Protein AF-A0A1Q5TT16-F1 (afdb_monomer_lite)

pLDDT: mean 83.12, std 12.4, range [43.34, 96.0]

Radius of gyration: 21.29 Å; chains: 1; bounding box: 51×22×53 Å

Secondary structure (DSSP, 8-state):
--TT-PPPPHHHHHHHHHHHHHTTT-SSPP---TTHHHHHHHT-HHHHHHHS----HHHHHHT-HHHHHHHHHHHHHHHHHHT-

Sequence (84 aa):
MDTRGAAPRPSTVRDMANILLAARGESPPATVGKNWPSSFVQRRDELRSRFSKRYNYQRALNEDPKAINEWILMVQRAIEENGI

Structure (mmCIF, N/CA/C/O backbone):
data_AF-A0A1Q5TT16-F1
#
_entry.id   AF-A0A1Q5TT16-F1
#
loop_
_atom_site.group_PDB
_atom_site.id
_atom_site.type_symbol
_atom_site.label_atom_id
_atom_site.label_alt_id
_atom_site.label_comp_id
_atom_site.label_asym_id
_atom_site.label_entity_id
_atom_site.label_seq_id
_atom_site.pdbx_PDB_ins_code
_atom_site.Cartn_x
_atom_site.Cartn_y
_atom_site.Cartn_z
_atom_site.occupancy
_atom_site.B_iso_or_equiv
_atom_site.auth_seq_id
_atom_site.auth_comp_id
_atom_site.auth_asym_id
_atom_site.auth_atom_id
_atom_site.pdbx_PDB_model_num
ATOM 1 N N . MET A 1 1 ? 3.655 -5.821 8.378 1.00 43.34 1 MET A N 1
ATOM 2 C CA . MET A 1 1 ? 2.565 -5.442 7.456 1.00 43.34 1 MET A CA 1
ATOM 3 C C . MET A 1 1 ? 1.268 -5.680 8.184 1.00 43.34 1 MET A C 1
ATOM 5 O O . MET A 1 1 ? 0.981 -6.812 8.548 1.00 43.34 1 MET A O 1
ATOM 9 N N . ASP A 1 2 ? 0.543 -4.610 8.450 1.00 47.69 2 ASP A N 1
ATOM 10 C CA . ASP A 1 2 ? -0.678 -4.643 9.235 1.00 47.69 2 ASP A CA 1
ATOM 11 C C . ASP A 1 2 ? -1.746 -5.393 8.435 1.00 47.69 2 ASP A C 1
ATOM 13 O O . ASP A 1 2 ? -1.993 -5.090 7.265 1.00 47.69 2 ASP A O 1
ATOM 17 N N . THR A 1 3 ? -2.409 -6.355 9.070 1.00 52.97 3 THR A N 1
ATOM 18 C CA . THR A 1 3 ? -3.499 -7.207 8.545 1.00 52.97 3 THR A CA 1
ATOM 19 C C . THR A 1 3 ? -4.730 -6.430 8.044 1.00 52.97 3 THR A C 1
ATOM 21 O O . THR A 1 3 ? -5.734 -7.016 7.650 1.00 52.97 3 THR A O 1
ATOM 24 N N . ARG A 1 4 ? -4.657 -5.095 8.046 1.00 56.06 4 ARG A N 1
ATOM 25 C CA . ARG A 1 4 ? -5.769 -4.145 7.949 1.00 56.06 4 ARG A CA 1
ATOM 26 C C . ARG A 1 4 ? -5.808 -3.355 6.636 1.00 56.06 4 ARG A C 1
ATOM 28 O O . ARG A 1 4 ? -6.749 -2.604 6.407 1.00 56.06 4 ARG A O 1
ATOM 35 N N . GLY A 1 5 ? -4.836 -3.587 5.747 1.00 60.53 5 GLY A N 1
ATOM 36 C CA . GLY A 1 5 ? -4.929 -3.292 4.313 1.00 60.53 5 GLY A CA 1
ATOM 37 C C . GLY A 1 5 ? -5.048 -1.812 3.939 1.00 60.53 5 GLY A C 1
ATOM 38 O O . GLY A 1 5 ? -6.101 -1.364 3.488 1.00 60.53 5 GLY A O 1
ATOM 39 N N . ALA A 1 6 ? -3.948 -1.063 4.026 1.00 61.66 6 ALA A N 1
ATOM 40 C CA . ALA A 1 6 ? -3.818 0.185 3.274 1.00 61.66 6 ALA A CA 1
ATOM 41 C C . ALA A 1 6 ? -3.511 -0.123 1.798 1.00 61.66 6 ALA A C 1
ATOM 43 O O . ALA A 1 6 ? -2.768 -1.064 1.502 1.00 61.66 6 ALA A O 1
ATOM 44 N N . ALA A 1 7 ? -4.057 0.673 0.871 1.00 69.12 7 ALA A N 1
ATOM 45 C CA . ALA A 1 7 ? -3.668 0.580 -0.533 1.00 69.12 7 ALA A CA 1
ATOM 46 C C . ALA A 1 7 ? -2.141 0.772 -0.641 1.00 69.12 7 ALA A C 1
ATOM 48 O O . ALA A 1 7 ? -1.608 1.748 -0.097 1.00 69.12 7 ALA A O 1
ATOM 49 N N . PRO A 1 8 ? -1.412 -0.157 -1.283 1.00 76.69 8 PRO A N 1
ATOM 50 C CA . PRO A 1 8 ? 0.038 -0.099 -1.299 1.00 76.69 8 PRO A CA 1
ATOM 51 C C . PRO A 1 8 ? 0.495 1.117 -2.104 1.00 76.69 8 PRO A C 1
ATOM 53 O O . PRO A 1 8 ? -0.010 1.398 -3.194 1.00 76.69 8 PRO A O 1
ATOM 56 N N . ARG A 1 9 ? 1.475 1.853 -1.571 1.00 82.88 9 ARG A N 1
ATOM 57 C CA . ARG A 1 9 ? 2.068 2.979 -2.299 1.00 82.88 9 ARG A CA 1
ATOM 58 C C . ARG A 1 9 ? 2.788 2.448 -3.544 1.00 82.88 9 ARG A C 1
ATOM 60 O O . ARG A 1 9 ? 3.402 1.382 -3.467 1.00 82.88 9 ARG A O 1
ATOM 67 N N . PRO A 1 10 ? 2.800 3.189 -4.668 1.00 87.00 10 PRO A N 1
ATOM 68 C CA . PRO A 1 10 ? 3.521 2.768 -5.870 1.00 87.00 10 PRO A CA 1
ATOM 69 C C . PRO A 1 10 ? 4.992 2.407 -5.610 1.00 87.00 10 PRO A C 1
ATOM 71 O O . PRO A 1 10 ? 5.487 1.436 -6.175 1.00 87.00 10 PRO A O 1
ATOM 74 N N . SER A 1 11 ? 5.671 3.132 -4.712 1.00 88.56 11 SER A N 1
ATOM 75 C CA . SER A 1 11 ? 7.045 2.824 -4.295 1.00 88.56 11 SER A CA 1
ATOM 76 C C . SER A 1 11 ? 7.161 1.438 -3.664 1.00 88.56 11 SER A C 1
ATOM 78 O O . SER A 1 11 ? 7.984 0.643 -4.097 1.00 88.56 11 SER A O 1
ATOM 80 N N . THR A 1 12 ? 6.277 1.109 -2.722 1.00 88.50 12 THR A N 1
ATOM 81 C CA . THR A 1 12 ? 6.254 -0.195 -2.051 1.00 88.50 12 THR A CA 1
ATOM 82 C C . THR A 1 12 ? 6.051 -1.335 -3.046 1.00 88.50 12 THR A C 1
ATOM 84 O O . THR A 1 12 ? 6.729 -2.351 -2.966 1.00 88.50 12 THR A O 1
ATOM 87 N N . VAL A 1 13 ? 5.165 -1.160 -4.030 1.00 88.56 13 VAL A N 1
ATOM 88 C CA . VAL A 1 13 ? 4.921 -2.181 -5.066 1.00 88.56 13 VAL A CA 1
ATOM 89 C C . VAL A 1 13 ? 6.132 -2.370 -5.973 1.00 88.56 13 VAL A C 1
ATOM 91 O O . VAL A 1 13 ? 6.459 -3.498 -6.334 1.00 88.56 13 VAL A O 1
ATOM 94 N N . ARG A 1 14 ? 6.821 -1.279 -6.319 1.00 93.81 14 ARG A N 1
ATOM 95 C CA . ARG A 1 14 ? 8.076 -1.332 -7.075 1.00 93.81 14 ARG A CA 1
ATOM 96 C C . ARG A 1 14 ? 9.148 -2.115 -6.318 1.00 93.81 14 ARG A C 1
ATOM 98 O O . ARG A 1 14 ? 9.813 -2.959 -6.908 1.00 93.81 14 ARG A O 1
ATOM 105 N N . ASP A 1 15 ? 9.287 -1.856 -5.022 1.00 93.00 15 ASP A N 1
ATOM 106 C CA . ASP A 1 15 ? 10.298 -2.506 -4.192 1.00 93.00 15 ASP A CA 1
ATOM 107 C C . ASP A 1 15 ? 9.986 -4.004 -4.031 1.00 93.00 15 ASP A C 1
ATOM 109 O O . ASP A 1 15 ? 10.872 -4.837 -4.197 1.00 93.00 15 ASP A O 1
ATOM 113 N N . MET A 1 16 ? 8.710 -4.369 -3.845 1.00 92.94 16 MET A N 1
ATOM 114 C CA . MET A 1 16 ? 8.266 -5.771 -3.857 1.00 92.94 16 MET A CA 1
ATOM 115 C C . MET A 1 16 ? 8.570 -6.466 -5.191 1.00 92.94 16 MET A C 1
ATOM 117 O O . MET A 1 16 ? 9.046 -7.598 -5.196 1.00 92.94 16 MET A O 1
ATOM 121 N N . ALA A 1 17 ? 8.328 -5.798 -6.322 1.00 93.50 17 ALA A N 1
ATOM 122 C CA . ALA A 1 17 ? 8.646 -6.349 -7.637 1.00 93.50 17 ALA A CA 1
ATOM 123 C C . ALA A 1 17 ? 10.156 -6.586 -7.806 1.00 93.50 17 ALA A C 1
ATOM 125 O O . ALA A 1 17 ? 10.552 -7.644 -8.286 1.00 93.50 17 ALA A O 1
ATOM 126 N N . ASN A 1 18 ? 10.997 -5.651 -7.353 1.00 94.69 18 ASN A N 1
ATOM 127 C CA . ASN A 1 18 ? 12.454 -5.810 -7.379 1.00 94.69 18 ASN A CA 1
ATOM 128 C C . ASN A 1 18 ? 12.931 -6.967 -6.488 1.00 94.69 18 ASN A C 1
ATOM 130 O O . ASN A 1 18 ? 13.806 -7.720 -6.902 1.00 94.69 18 ASN A O 1
ATOM 134 N N . ILE A 1 19 ? 12.335 -7.155 -5.304 1.00 93.69 19 ILE A N 1
ATOM 135 C CA . ILE A 1 19 ? 12.638 -8.302 -4.429 1.00 93.69 19 ILE A CA 1
ATOM 136 C C . ILE A 1 19 ? 12.316 -9.622 -5.142 1.00 93.69 19 ILE A C 1
ATOM 138 O O . ILE A 1 19 ? 13.128 -10.545 -5.138 1.00 93.69 19 ILE A O 1
ATOM 142 N N . LEU A 1 20 ? 11.152 -9.708 -5.794 1.00 93.75 20 LEU A N 1
ATOM 143 C CA . LEU A 1 20 ? 10.753 -10.902 -6.543 1.00 93.75 20 LEU A CA 1
ATOM 144 C C . LEU A 1 20 ? 11.653 -11.165 -7.757 1.00 93.75 20 LEU A C 1
ATOM 146 O O . LEU A 1 20 ? 11.914 -12.323 -8.066 1.00 93.75 20 LEU A O 1
ATOM 150 N N . LEU A 1 21 ? 12.121 -10.119 -8.445 1.00 93.75 21 LEU A N 1
ATOM 151 C CA . LEU A 1 21 ? 13.069 -10.251 -9.555 1.00 93.75 21 LEU A CA 1
ATOM 152 C C . LEU A 1 21 ? 14.443 -10.719 -9.068 1.00 93.75 21 LEU A C 1
ATOM 154 O O . LEU A 1 21 ? 15.005 -11.642 -9.649 1.00 93.75 21 LEU A O 1
ATOM 158 N N . ALA A 1 22 ? 14.944 -10.167 -7.962 1.00 92.56 22 ALA A N 1
ATOM 159 C CA . ALA A 1 22 ? 16.195 -10.613 -7.354 1.00 92.56 22 ALA A CA 1
ATOM 160 C C . ALA A 1 22 ? 16.142 -12.090 -6.934 1.00 92.56 22 ALA A C 1
ATOM 162 O O . ALA A 1 22 ? 17.105 -12.827 -7.134 1.00 92.56 22 ALA A O 1
ATOM 163 N N . ALA A 1 23 ? 14.995 -12.555 -6.433 1.00 93.31 23 ALA A N 1
ATOM 164 C CA . ALA A 1 23 ? 14.796 -13.956 -6.071 1.00 93.31 23 ALA A CA 1
ATOM 165 C C . ALA A 1 23 ? 14.806 -14.928 -7.271 1.00 93.31 23 ALA A C 1
ATOM 167 O O . ALA A 1 23 ? 14.939 -16.131 -7.063 1.00 93.31 23 ALA A O 1
ATOM 168 N N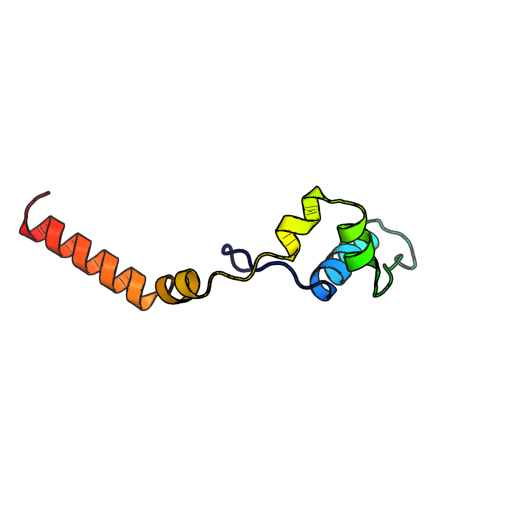 . ARG A 1 24 ? 14.681 -14.446 -8.520 1.00 91.94 24 ARG A N 1
ATOM 169 C CA . ARG A 1 24 ? 14.730 -15.294 -9.729 1.00 91.94 24 ARG A CA 1
ATOM 170 C C . ARG A 1 24 ? 16.147 -15.666 -10.171 1.00 91.94 24 ARG A C 1
ATOM 172 O O . ARG A 1 24 ? 16.285 -16.503 -11.056 1.00 91.94 24 ARG A O 1
ATOM 179 N N . GLY A 1 25 ? 17.180 -15.092 -9.550 1.00 82.06 25 GLY A N 1
ATOM 180 C CA . GLY A 1 25 ? 18.570 -15.511 -9.759 1.00 82.06 25 GLY A CA 1
ATOM 181 C C . GLY A 1 25 ? 19.257 -14.933 -11.000 1.00 82.06 25 GLY A C 1
ATOM 182 O O . GLY A 1 25 ? 20.312 -15.427 -11.387 1.00 82.06 25 GLY A O 1
ATOM 183 N N . GLU A 1 26 ? 18.703 -13.888 -11.620 1.00 80.88 26 GLU A N 1
ATOM 184 C CA . GLU A 1 26 ? 19.411 -13.131 -12.662 1.00 80.88 26 GLU A CA 1
ATOM 185 C C . GLU A 1 26 ? 20.559 -12.311 -12.040 1.00 80.88 26 GLU A C 1
ATOM 187 O O . GLU A 1 26 ? 20.380 -11.680 -10.995 1.00 80.88 26 GLU A O 1
ATOM 192 N N . SER A 1 27 ? 21.741 -12.317 -12.672 1.00 82.44 27 SER A N 1
ATOM 193 C CA . SER A 1 27 ? 22.918 -11.561 -12.221 1.00 82.44 27 SER A CA 1
ATOM 194 C C . SER A 1 27 ? 23.459 -10.665 -13.347 1.00 82.44 27 SER A C 1
ATOM 196 O O . SER A 1 27 ? 23.949 -11.193 -14.348 1.00 82.44 27 SER A O 1
ATOM 198 N N . PRO A 1 28 ? 23.397 -9.325 -13.208 1.00 83.50 28 PRO A N 1
ATOM 199 C CA . PRO A 1 28 ? 22.789 -8.588 -12.097 1.00 83.50 28 PRO A CA 1
ATOM 200 C C . PRO A 1 28 ? 21.247 -8.684 -12.110 1.00 83.50 28 PRO A C 1
ATOM 202 O O . PRO A 1 28 ? 20.661 -8.850 -13.181 1.00 83.50 28 PRO A O 1
ATOM 205 N N . PRO A 1 29 ? 20.572 -8.535 -10.953 1.00 84.12 29 PRO A N 1
ATOM 206 C CA . PRO A 1 29 ? 19.115 -8.573 -10.893 1.00 84.12 29 PRO A CA 1
ATOM 207 C C . PRO A 1 29 ? 18.479 -7.491 -11.763 1.00 84.12 29 PRO A C 1
ATOM 209 O O . PRO A 1 29 ? 18.785 -6.302 -11.616 1.00 84.12 29 PRO A O 1
ATOM 212 N N . ALA A 1 30 ? 17.541 -7.880 -12.626 1.00 90.69 30 ALA A N 1
ATOM 213 C CA . ALA A 1 30 ? 16.692 -6.920 -13.313 1.00 90.69 30 ALA A CA 1
ATOM 214 C C . ALA A 1 30 ? 15.908 -6.071 -12.296 1.00 90.69 30 ALA A C 1
ATOM 216 O O . ALA A 1 30 ? 15.416 -6.568 -11.280 1.00 90.69 30 ALA A O 1
ATOM 217 N N . THR A 1 31 ? 15.761 -4.777 -12.584 1.00 93.75 31 THR A N 1
ATOM 218 C CA . THR A 1 31 ? 14.947 -3.862 -11.775 1.00 93.75 31 THR A CA 1
ATOM 219 C C . THR A 1 31 ? 13.844 -3.239 -12.612 1.00 93.75 31 THR A C 1
ATOM 221 O O . THR A 1 31 ? 13.983 -3.018 -13.817 1.00 93.75 31 THR A O 1
ATOM 224 N N . VAL A 1 32 ? 12.717 -2.942 -11.972 1.00 94.94 32 VAL A N 1
ATOM 225 C CA . VAL A 1 32 ? 11.616 -2.227 -12.614 1.00 94.94 32 VAL A CA 1
ATOM 226 C C . VAL A 1 32 ? 11.828 -0.712 -12.559 1.00 94.94 32 VAL A C 1
ATOM 228 O O . VAL A 1 32 ? 12.294 -0.147 -11.565 1.00 94.94 32 VAL A O 1
ATOM 231 N N . GLY A 1 33 ? 11.422 -0.021 -13.626 1.00 94.62 33 GLY A N 1
ATOM 232 C CA . GLY A 1 33 ? 11.475 1.439 -13.691 1.00 94.62 33 GLY A CA 1
ATOM 233 C C . GLY A 1 33 ? 10.574 2.125 -12.654 1.00 94.62 33 GLY A C 1
ATOM 234 O O . GLY A 1 33 ? 9.578 1.571 -12.189 1.00 94.62 33 GLY A O 1
ATOM 235 N N . LYS A 1 34 ? 10.875 3.390 -12.327 1.00 92.38 34 LYS A N 1
ATOM 236 C CA . LYS A 1 34 ? 10.115 4.200 -11.349 1.00 92.38 34 LYS A CA 1
ATOM 237 C C . LYS A 1 34 ? 8.607 4.256 -11.641 1.00 92.38 34 LYS A C 1
ATOM 239 O O . LYS A 1 34 ? 7.808 4.170 -10.714 1.00 92.38 34 LYS A O 1
ATOM 244 N N . ASN A 1 35 ? 8.232 4.356 -12.917 1.00 93.88 35 ASN A N 1
ATOM 245 C CA . ASN A 1 35 ? 6.838 4.471 -13.373 1.00 93.88 35 ASN A CA 1
ATOM 246 C C . ASN A 1 35 ? 6.205 3.114 -13.733 1.00 93.88 35 ASN A C 1
ATOM 248 O O . ASN A 1 35 ? 5.088 3.058 -14.251 1.00 93.88 35 ASN A O 1
ATOM 252 N N . TRP A 1 36 ? 6.907 2.005 -13.489 1.00 95.25 36 TRP A N 1
ATOM 253 C CA . TRP A 1 36 ? 6.385 0.674 -13.777 1.00 95.25 36 TRP A CA 1
ATOM 254 C C . TRP A 1 36 ? 5.106 0.346 -12.984 1.00 95.25 36 TRP A C 1
ATOM 256 O O . TRP A 1 36 ? 4.166 -0.136 -13.614 1.00 95.25 36 TRP A O 1
ATOM 266 N N . PRO A 1 37 ? 4.981 0.662 -11.673 1.00 92.06 37 PRO A N 1
ATOM 267 C CA . PRO A 1 37 ? 3.766 0.350 -10.917 1.00 92.06 37 PRO A CA 1
ATOM 268 C C . PRO A 1 37 ? 2.518 1.053 -11.461 1.00 92.06 37 PRO A C 1
ATOM 270 O O . PRO A 1 37 ? 1.479 0.419 -11.615 1.00 92.06 37 PRO A O 1
ATOM 273 N N . SER A 1 38 ? 2.609 2.342 -11.806 1.00 89.62 38 SER A N 1
ATOM 274 C CA . SER A 1 38 ? 1.474 3.079 -12.377 1.00 89.62 38 SER A CA 1
ATOM 275 C C . SER A 1 38 ? 1.083 2.523 -13.744 1.00 89.62 38 SER A C 1
ATOM 277 O O . SER A 1 38 ? -0.090 2.252 -13.986 1.00 89.62 38 SER A O 1
ATOM 279 N N . SER A 1 39 ? 2.072 2.259 -14.600 1.00 92.88 39 SER A N 1
ATOM 280 C CA . SER A 1 39 ? 1.854 1.671 -15.926 1.00 92.88 39 SER A CA 1
ATOM 281 C C . SER A 1 39 ? 1.292 0.246 -15.848 1.00 92.88 39 SER A C 1
ATOM 283 O O . SER A 1 39 ? 0.558 -0.191 -16.729 1.00 92.88 39 SER A O 1
ATOM 285 N N . PHE A 1 40 ? 1.655 -0.522 -14.818 1.00 89.88 40 PHE A N 1
ATOM 286 C CA . PHE A 1 40 ? 1.121 -1.860 -14.565 1.00 89.88 40 PHE A CA 1
ATOM 287 C C . PHE A 1 40 ? -0.358 -1.806 -14.166 1.00 89.88 40 PHE A C 1
ATOM 289 O O . PHE A 1 40 ? -1.170 -2.517 -14.750 1.00 89.88 40 PHE A O 1
ATOM 296 N N . VAL A 1 41 ? -0.717 -0.908 -13.245 1.00 88.00 41 VAL A N 1
ATOM 297 C CA . VAL A 1 41 ? -2.108 -0.702 -12.809 1.00 88.00 41 VAL A CA 1
ATOM 298 C C . VAL A 1 41 ? -2.978 -0.145 -13.934 1.00 88.00 41 VAL A C 1
ATOM 300 O O . VAL A 1 41 ? -4.120 -0.558 -14.085 1.00 88.00 41 VAL A O 1
ATOM 303 N N . GLN A 1 42 ? -2.452 0.761 -14.760 1.00 88.88 42 GLN A N 1
ATOM 304 C CA . GLN A 1 42 ? -3.209 1.336 -15.875 1.00 88.88 42 GLN A CA 1
ATOM 305 C C . GLN A 1 42 ? -3.566 0.298 -16.948 1.00 88.88 42 GLN A C 1
ATOM 307 O O . GLN A 1 42 ? -4.612 0.416 -17.576 1.00 88.88 42 GLN A O 1
ATOM 312 N N . ARG A 1 43 ? -2.723 -0.727 -17.132 1.00 91.38 43 ARG A N 1
ATOM 313 C CA . ARG A 1 43 ? -2.942 -1.833 -18.079 1.00 91.38 43 ARG A CA 1
ATOM 314 C C . ARG A 1 43 ? -3.907 -2.912 -17.570 1.00 91.38 43 ARG A C 1
ATOM 316 O O . ARG A 1 43 ? -4.221 -3.827 -18.323 1.00 91.38 43 ARG A O 1
ATOM 323 N N . ARG A 1 44 ? -4.311 -2.858 -16.299 1.00 88.25 44 ARG A N 1
ATOM 324 C CA . ARG A 1 44 ? -5.094 -3.895 -15.611 1.00 88.25 44 ARG A CA 1
ATOM 325 C C . ARG A 1 44 ? -6.221 -3.233 -14.820 1.00 88.25 44 ARG A C 1
ATOM 327 O O . ARG A 1 44 ? -6.033 -2.854 -13.662 1.00 88.25 44 ARG A O 1
ATOM 334 N N . ASP A 1 45 ? -7.380 -3.061 -15.448 1.00 83.19 45 ASP A N 1
ATOM 335 C CA . ASP A 1 45 ? -8.526 -2.357 -14.855 1.00 83.19 45 ASP A CA 1
ATOM 336 C C . ASP A 1 45 ? -8.990 -2.982 -13.529 1.00 83.19 45 ASP A C 1
ATOM 338 O O . ASP A 1 45 ? -9.377 -2.267 -12.601 1.00 83.19 45 ASP A O 1
ATOM 342 N N . GLU A 1 46 ? -8.838 -4.296 -13.376 1.00 84.50 46 GLU A N 1
ATOM 343 C CA . GLU A 1 46 ? -9.107 -5.034 -12.144 1.00 84.50 46 GLU A CA 1
ATOM 344 C C . GLU A 1 46 ? -8.272 -4.540 -10.945 1.00 84.50 46 GLU A C 1
ATOM 346 O O . GLU A 1 46 ? -8.723 -4.580 -9.796 1.00 84.50 46 GLU A O 1
ATOM 351 N N . LEU A 1 47 ? -7.073 -4.004 -11.196 1.00 80.44 47 LEU A N 1
ATOM 352 C CA . LEU A 1 47 ? -6.177 -3.476 -10.164 1.00 80.44 47 LEU A CA 1
ATOM 353 C C . LEU A 1 47 ? -6.480 -2.020 -9.806 1.00 80.44 47 LEU A C 1
ATOM 355 O O . LEU A 1 47 ? -6.152 -1.584 -8.697 1.00 80.44 47 LEU A O 1
ATOM 359 N N . ARG A 1 48 ? -7.137 -1.270 -10.700 1.00 75.38 48 ARG A N 1
ATOM 360 C CA . ARG A 1 48 ? -7.436 0.158 -10.512 1.00 75.38 48 ARG A CA 1
ATOM 361 C C . ARG A 1 48 ? -8.232 0.410 -9.231 1.00 75.38 48 ARG A C 1
ATOM 363 O O . ARG A 1 48 ? -7.948 1.369 -8.519 1.00 75.38 48 ARG A O 1
ATOM 370 N N . SER A 1 49 ? -9.161 -0.485 -8.893 1.00 66.62 49 SER A N 1
ATOM 371 C CA . SER A 1 49 ? -9.994 -0.399 -7.683 1.00 66.62 49 SER A CA 1
ATOM 372 C C . SER A 1 49 ? -9.240 -0.658 -6.371 1.00 66.62 49 SER A C 1
ATOM 374 O O . SER A 1 49 ? -9.700 -0.243 -5.309 1.00 66.62 49 SER A O 1
ATOM 376 N N . ARG A 1 50 ? -8.097 -1.359 -6.405 1.00 68.44 50 ARG A N 1
ATOM 377 C CA . ARG A 1 50 ? -7.335 -1.717 -5.194 1.00 68.44 50 ARG A CA 1
ATOM 378 C C . ARG A 1 50 ? -6.311 -0.650 -4.817 1.00 68.44 50 ARG A C 1
ATOM 380 O O . ARG A 1 50 ? -6.071 -0.450 -3.632 1.00 68.44 50 ARG A O 1
ATOM 387 N N . PHE A 1 51 ? -5.757 0.058 -5.803 1.00 68.06 51 PHE A N 1
ATOM 388 C CA . PHE A 1 51 ? -4.818 1.162 -5.573 1.00 68.06 51 PHE A CA 1
ATOM 389 C C . PHE A 1 51 ? -5.499 2.476 -5.175 1.00 68.06 51 PHE A C 1
ATOM 391 O O . PHE A 1 51 ? -4.896 3.280 -4.471 1.00 68.06 51 PHE A O 1
ATOM 398 N N . SER A 1 52 ? -6.745 2.704 -5.600 1.00 65.62 52 SER A N 1
ATOM 399 C CA . SER A 1 52 ? -7.477 3.953 -5.342 1.00 65.62 52 SER A CA 1
ATOM 400 C C . SER A 1 52 ? -8.291 3.957 -4.043 1.00 65.62 52 SER A C 1
ATOM 402 O O . SER A 1 52 ? -8.919 4.966 -3.717 1.00 65.62 52 SER A O 1
ATOM 404 N N . LYS A 1 53 ? -8.294 2.862 -3.269 1.00 67.25 53 LYS A N 1
ATOM 405 C CA . LYS A 1 53 ? -9.053 2.793 -2.015 1.00 67.25 53 LYS A CA 1
ATOM 406 C C . LYS A 1 53 ? -8.421 3.682 -0.951 1.00 67.25 53 LYS A C 1
ATOM 408 O O . LYS A 1 53 ? -7.403 3.340 -0.350 1.00 67.25 53 LYS A O 1
ATOM 413 N N . ARG A 1 54 ? -9.071 4.820 -0.693 1.00 65.94 54 ARG A N 1
ATOM 414 C CA . ARG A 1 54 ? -8.794 5.651 0.478 1.00 65.94 54 ARG A CA 1
ATOM 415 C C . ARG A 1 54 ? -8.986 4.796 1.727 1.00 65.94 54 ARG A C 1
ATOM 417 O O . ARG A 1 54 ? -10.006 4.124 1.876 1.00 65.94 54 ARG A O 1
ATOM 424 N N . TYR A 1 55 ? -7.994 4.826 2.610 1.00 69.69 55 TYR A N 1
ATOM 425 C CA . TYR A 1 55 ? -8.096 4.170 3.904 1.00 69.69 55 TYR A CA 1
ATOM 426 C C . TYR A 1 55 ? -9.310 4.723 4.660 1.00 69.69 55 TYR A C 1
ATOM 428 O O . TYR A 1 55 ? -9.505 5.942 4.721 1.00 69.69 55 TYR A O 1
ATOM 436 N N . ASN A 1 56 ? -10.156 3.839 5.192 1.00 73.81 56 ASN A N 1
ATOM 437 C CA . ASN A 1 56 ? -11.327 4.262 5.945 1.00 73.81 56 ASN A CA 1
ATOM 438 C C . ASN A 1 56 ? -10.883 4.705 7.346 1.00 73.81 56 ASN A C 1
ATOM 440 O O . ASN A 1 56 ? -10.780 3.897 8.263 1.00 73.81 56 ASN A O 1
ATOM 444 N N . TYR A 1 57 ? -10.616 6.000 7.500 1.00 72.12 57 TYR A N 1
ATOM 445 C CA . TYR A 1 57 ? -10.180 6.589 8.767 1.00 72.12 57 TYR A CA 1
ATOM 446 C C . TYR A 1 57 ? -11.185 6.383 9.905 1.00 72.12 57 TYR A C 1
ATOM 448 O O . TYR A 1 57 ? -10.765 6.203 11.041 1.00 72.12 57 TYR A O 1
ATOM 456 N N . GLN A 1 58 ? -12.490 6.333 9.612 1.00 71.94 58 GLN A N 1
ATOM 4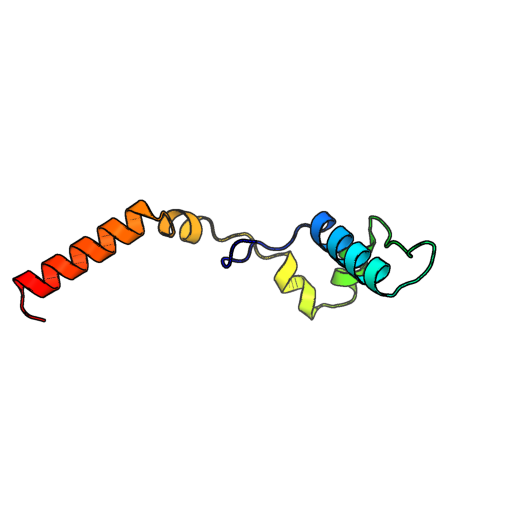57 C CA . GLN A 1 58 ? -13.506 6.022 10.626 1.00 71.94 58 GLN A CA 1
ATOM 458 C C . GLN A 1 58 ? -13.331 4.602 11.165 1.00 71.94 58 GLN A C 1
ATOM 460 O O . GLN A 1 58 ? -13.468 4.363 12.359 1.00 71.94 58 GLN A O 1
ATOM 465 N N . ARG A 1 59 ? -12.957 3.653 10.302 1.00 70.25 59 ARG A N 1
ATOM 466 C CA . ARG A 1 59 ? -12.611 2.298 10.737 1.00 70.25 59 ARG A CA 1
ATOM 467 C C . ARG A 1 59 ? -11.369 2.306 11.623 1.00 70.25 59 ARG A C 1
ATOM 469 O O . ARG A 1 59 ? -11.376 1.686 12.670 1.00 70.25 59 ARG A O 1
ATOM 476 N N . ALA A 1 60 ? -10.345 3.055 11.230 1.00 72.69 60 ALA A N 1
ATOM 477 C CA .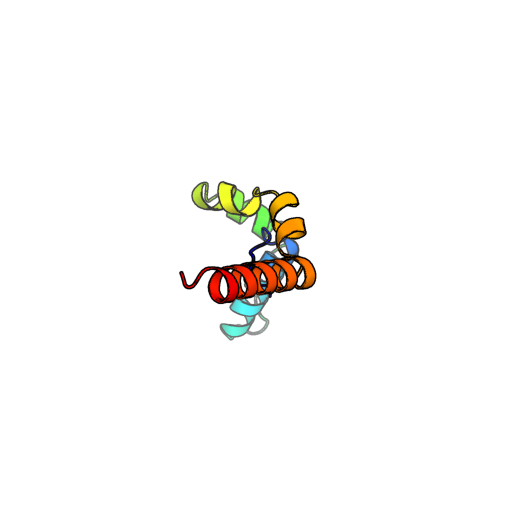 ALA A 1 60 ? -9.094 3.153 11.976 1.00 72.69 60 ALA A CA 1
ATOM 478 C C . ALA A 1 60 ? -9.275 3.716 13.391 1.00 72.69 60 ALA A C 1
ATOM 480 O O . ALA A 1 60 ? -8.631 3.240 14.318 1.00 72.69 60 ALA A O 1
ATOM 481 N N . LEU A 1 61 ? -10.155 4.709 13.549 1.00 70.50 61 LEU A N 1
ATOM 482 C CA . LEU A 1 61 ? -10.498 5.279 14.854 1.00 70.50 61 LEU A CA 1
ATOM 483 C C . LEU A 1 61 ? -11.232 4.266 15.740 1.00 70.50 61 LEU A C 1
ATOM 485 O O . LEU A 1 61 ? -10.953 4.185 16.929 1.00 70.50 61 LEU A O 1
ATOM 489 N N . ASN A 1 62 ? -12.115 3.454 15.154 1.00 72.88 62 ASN A N 1
ATOM 490 C CA . ASN A 1 62 ? -12.805 2.371 15.862 1.00 72.88 62 ASN A CA 1
ATOM 491 C C . ASN A 1 62 ? -11.925 1.127 16.096 1.00 72.88 62 ASN A C 1
ATOM 493 O O . ASN A 1 62 ? -12.337 0.206 16.792 1.00 72.88 62 ASN A O 1
ATOM 497 N N . GLU A 1 63 ? -10.725 1.080 15.515 1.00 72.75 63 GLU A N 1
ATOM 498 C CA . GLU A 1 63 ? -9.744 0.011 15.713 1.00 72.75 63 GLU A CA 1
ATOM 499 C C . GLU A 1 63 ? -8.697 0.356 16.792 1.00 72.75 63 GLU A C 1
ATOM 501 O O . GLU A 1 63 ? -7.659 -0.309 16.870 1.00 72.75 63 GLU A O 1
ATOM 506 N N . ASP A 1 64 ? -8.936 1.391 17.610 1.00 82.25 64 ASP A N 1
ATOM 507 C CA . ASP A 1 64 ? -8.127 1.665 18.801 1.00 82.25 64 ASP A CA 1
ATOM 508 C C . ASP A 1 64 ? -8.188 0.449 19.747 1.00 82.25 64 ASP A C 1
ATOM 510 O O . ASP A 1 64 ? -9.270 0.123 20.249 1.00 82.25 64 ASP A O 1
ATOM 514 N N . PRO A 1 65 ? -7.054 -0.235 20.014 1.00 83.69 65 PRO A N 1
ATOM 515 C CA . PRO A 1 65 ? -7.031 -1.404 20.886 1.00 83.69 65 PRO A CA 1
ATOM 516 C C . PRO A 1 65 ? -7.632 -1.132 22.265 1.00 83.69 65 PRO A C 1
ATOM 518 O O . PRO A 1 65 ? -8.230 -2.029 22.857 1.00 83.69 65 PRO A O 1
ATOM 521 N N . LYS A 1 66 ? -7.496 0.099 22.775 1.00 86.62 66 LYS A N 1
ATOM 522 C CA . LYS A 1 66 ? -8.077 0.485 24.060 1.00 86.62 66 LYS A CA 1
ATOM 523 C C . LYS A 1 66 ? -9.603 0.529 23.982 1.00 86.62 66 LYS A C 1
ATOM 525 O O . LYS A 1 66 ? -10.253 -0.144 24.777 1.00 86.62 66 LYS A O 1
ATOM 530 N N . ALA A 1 67 ? -10.155 1.239 22.999 1.00 84.19 67 ALA A N 1
ATOM 531 C CA . ALA A 1 67 ? -11.599 1.320 22.783 1.00 84.19 67 ALA A CA 1
ATOM 532 C C . ALA A 1 67 ? -12.234 -0.060 22.522 1.00 84.19 67 ALA A C 1
ATOM 534 O O . ALA A 1 67 ? -13.303 -0.359 23.052 1.00 84.19 67 ALA A O 1
ATOM 535 N N . ILE A 1 68 ? -11.557 -0.930 21.759 1.00 86.94 68 ILE A N 1
ATOM 536 C CA . ILE A 1 68 ? -12.009 -2.311 21.526 1.00 86.94 68 ILE A CA 1
ATOM 537 C C . ILE A 1 68 ? -12.054 -3.095 22.842 1.00 86.94 68 ILE A C 1
ATOM 539 O O . ILE A 1 68 ? -13.064 -3.731 23.138 1.00 86.94 68 ILE A O 1
ATOM 543 N N . ASN A 1 69 ? -10.983 -3.054 23.637 1.00 90.75 69 ASN A N 1
ATOM 544 C CA . ASN A 1 69 ? -10.922 -3.793 24.898 1.00 90.75 69 ASN A CA 1
ATOM 545 C C . ASN A 1 69 ? -11.952 -3.284 25.913 1.00 90.75 69 ASN A C 1
ATOM 547 O O . ASN A 1 69 ? -12.596 -4.092 26.577 1.00 90.75 69 ASN A O 1
ATOM 551 N N . GLU A 1 70 ? -12.144 -1.967 26.016 1.00 92.75 70 GLU A N 1
ATOM 552 C CA . GLU A 1 70 ? -13.180 -1.374 26.869 1.00 92.75 70 GLU A CA 1
ATOM 553 C C . GLU A 1 70 ? -14.580 -1.846 26.459 1.00 92.75 70 GLU A C 1
ATOM 555 O O . GLU A 1 70 ? -15.373 -2.233 27.318 1.00 92.75 70 GLU A O 1
ATOM 560 N N . TRP A 1 71 ? -14.873 -1.892 25.155 1.00 91.44 71 TRP A N 1
ATOM 561 C CA . TRP A 1 71 ? -16.142 -2.416 24.654 1.00 91.44 71 TRP A CA 1
ATOM 562 C C . TRP A 1 71 ? -16.332 -3.906 24.972 1.00 91.44 71 TRP A C 1
ATOM 564 O O . TRP A 1 71 ? -17.390 -4.282 25.476 1.00 91.44 71 TRP A O 1
ATOM 574 N N . ILE A 1 72 ? -15.307 -4.741 24.757 1.00 94.12 72 ILE A N 1
ATOM 575 C CA . ILE A 1 72 ? -15.354 -6.175 25.093 1.00 94.12 72 ILE A CA 1
ATOM 576 C C . ILE A 1 72 ? -15.638 -6.369 26.588 1.00 94.12 72 ILE A C 1
ATOM 578 O O . ILE A 1 72 ? -16.508 -7.158 26.948 1.00 94.12 72 ILE A O 1
ATOM 582 N N . LEU A 1 73 ? -14.953 -5.623 27.459 1.00 96.00 73 LEU A N 1
ATOM 583 C CA . LEU A 1 73 ? -15.153 -5.699 28.909 1.00 96.00 73 LEU A CA 1
ATOM 584 C C . LEU A 1 73 ? -16.568 -5.281 29.326 1.00 96.00 73 LEU A C 1
ATOM 586 O O . LEU A 1 73 ? -17.155 -5.912 30.204 1.00 96.00 73 LEU A O 1
ATOM 590 N N . MET A 1 74 ? -17.133 -4.247 28.698 1.00 94.88 74 MET A N 1
ATOM 591 C CA . MET A 1 74 ? -18.518 -3.839 28.953 1.00 94.88 74 MET A CA 1
ATOM 592 C C . MET A 1 74 ? -19.518 -4.927 28.556 1.00 94.88 74 MET A C 1
ATOM 594 O O . MET A 1 74 ? -20.443 -5.205 29.316 1.00 94.88 74 MET A O 1
ATOM 598 N N . VAL A 1 75 ? -19.322 -5.567 27.400 1.00 93.88 75 VAL A N 1
ATOM 599 C CA . VAL A 1 75 ? -20.169 -6.682 26.951 1.00 93.88 75 VAL A CA 1
ATOM 600 C C . VAL A 1 75 ? -20.065 -7.866 27.913 1.00 93.88 75 VAL A C 1
ATOM 602 O O . VAL A 1 75 ? -21.091 -8.416 28.305 1.00 93.88 75 VAL A O 1
ATOM 605 N N . GLN A 1 76 ? -18.849 -8.217 28.343 1.00 95.25 76 GLN A N 1
ATOM 606 C CA . GLN A 1 76 ? -18.610 -9.294 29.307 1.00 95.25 76 GLN A CA 1
ATOM 607 C C . GLN A 1 76 ? -19.353 -9.041 30.627 1.00 95.25 76 GLN A C 1
ATOM 609 O O . GLN A 1 76 ? -20.061 -9.916 31.117 1.00 95.25 76 GLN A O 1
ATOM 614 N N . ARG A 1 77 ? -19.257 -7.817 31.164 1.00 95.44 77 ARG A N 1
ATOM 615 C CA . ARG A 1 77 ? -19.956 -7.428 32.395 1.00 95.44 77 ARG A CA 1
ATOM 616 C C . ARG A 1 77 ? -21.475 -7.502 32.232 1.00 95.44 77 ARG A C 1
ATOM 618 O O . ARG A 1 77 ? -22.153 -8.006 33.117 1.00 95.44 77 ARG A O 1
ATOM 625 N N . ALA A 1 78 ? -22.012 -7.032 31.107 1.00 95.19 78 ALA A N 1
ATOM 626 C CA . ALA A 1 78 ? -23.449 -7.091 30.850 1.00 95.19 78 ALA A CA 1
ATOM 627 C C . ALA A 1 78 ? -23.965 -8.539 30.759 1.00 95.19 78 ALA A C 1
ATOM 629 O O . ALA A 1 78 ? -25.061 -8.825 31.239 1.00 95.19 78 ALA A O 1
ATOM 630 N N . ILE A 1 79 ? -23.177 -9.448 30.177 1.00 94.94 79 ILE A N 1
ATOM 631 C CA . ILE A 1 79 ? -23.465 -10.888 30.151 1.00 94.94 79 ILE A CA 1
ATOM 632 C C . ILE A 1 79 ? -23.498 -11.458 31.573 1.00 94.94 79 ILE A C 1
ATOM 634 O O . ILE A 1 79 ? -24.461 -12.125 31.939 1.00 94.94 79 ILE A O 1
ATOM 638 N N . GLU A 1 80 ? -22.493 -11.149 32.394 1.00 94.25 80 GLU A N 1
ATOM 639 C CA . GLU A 1 80 ? -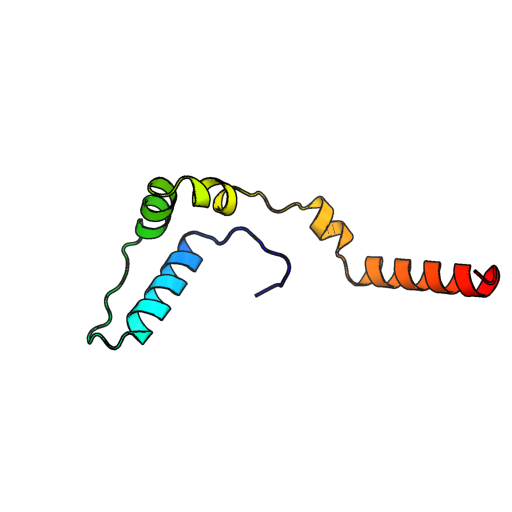22.417 -11.610 33.787 1.00 94.25 80 GLU A CA 1
ATOM 640 C C . GLU A 1 80 ? -23.575 -11.081 34.649 1.00 94.25 80 GLU A C 1
ATOM 642 O O . GLU A 1 80 ? -24.139 -11.830 35.443 1.00 94.25 80 GLU A O 1
ATOM 647 N N . GLU A 1 81 ? -23.959 -9.813 34.477 1.00 94.62 81 GLU A N 1
ATOM 648 C CA . GLU A 1 81 ? -25.051 -9.181 35.228 1.00 94.62 81 GLU A CA 1
ATOM 649 C C . GLU A 1 81 ? -26.440 -9.705 34.832 1.00 94.62 81 GLU A C 1
ATOM 651 O O . GLU A 1 81 ? -27.315 -9.824 35.690 1.00 94.62 81 GLU A O 1
ATOM 656 N N . ASN A 1 82 ? -26.659 -10.009 33.547 1.00 93.25 82 ASN A N 1
ATOM 657 C CA . ASN A 1 82 ? -27.980 -10.379 33.020 1.00 93.25 82 ASN A CA 1
ATOM 658 C C . ASN A 1 82 ? -28.140 -11.884 32.739 1.00 93.25 82 ASN A C 1
ATOM 660 O O . ASN A 1 82 ? -29.245 -12.320 32.419 1.00 93.25 82 ASN A O 1
ATOM 664 N N . GLY A 1 83 ? -27.070 -12.676 32.861 1.00 81.00 83 GLY A N 1
ATOM 665 C CA . GLY A 1 83 ? -27.089 -14.128 32.661 1.00 81.00 83 GLY A CA 1
ATOM 666 C C . GLY A 1 83 ? -27.442 -14.567 31.234 1.00 81.00 83 GLY A C 1
ATOM 667 O O . GLY A 1 83 ? -28.103 -15.594 31.078 1.00 81.00 83 GLY A O 1
ATOM 668 N N . ILE A 1 84 ? -27.060 -13.775 30.221 1.00 68.25 84 ILE A N 1
ATOM 669 C CA . ILE A 1 84 ? -27.304 -14.043 28.786 1.00 68.25 84 ILE A CA 1
ATOM 670 C C . ILE A 1 8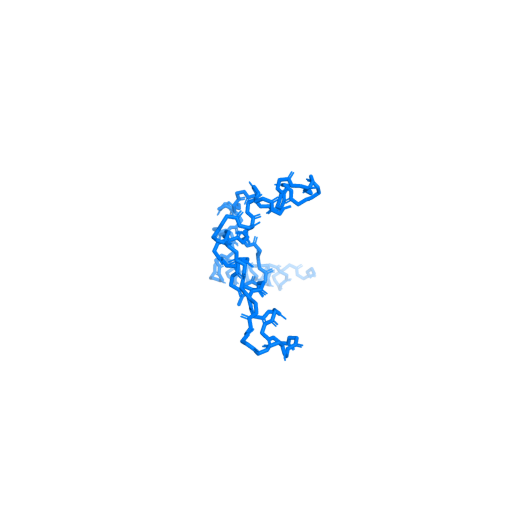4 ? -26.205 -14.928 28.200 1.00 68.25 84 ILE A C 1
ATOM 672 O O . ILE A 1 84 ? -25.021 -14.644 28.474 1.00 68.25 84 ILE A O 1
#

Organism: NCBI:txid1316194
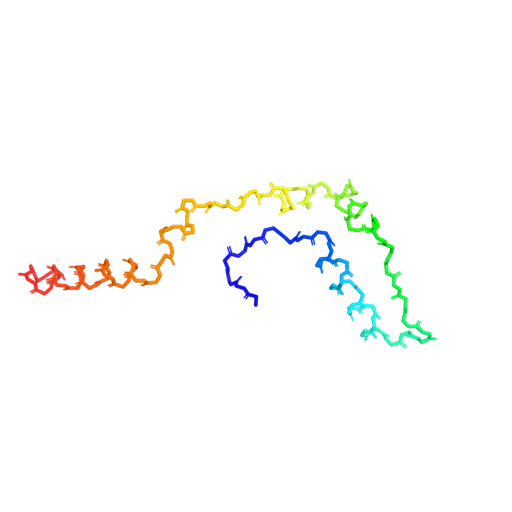
InterPro domains:
  IPR006600 HTH CenpB-type DNA-binding domain [PF03221] (2-47)
  IPR006600 HTH CenpB-type DNA-binding domain [PS51253] (1-50)

Foldseek 3Di:
DDPQADQDDLVRVQVVVQVVQVVVPDVVGDGDDSCRSVVVCVVPVVNVVRNPDDRPVVVVVCPPPVNVVVVVVVVVVVCVVVVD